Protein AF-A0AAV2CVP2-F1 (afdb_monomer_lite)

InterPro domains:
  IPR051019 VLCFA Elongation and Steroid Dehydrogenase [PTHR43899] (2-84)

Foldseek 3Di:
DDDQAADADDDAECDPVCCLQPVRPDADLLHHHPVVQVVLVVVCPPPDRYDHSRVSVVVVVVVLVVDPPVVSVVVVVVSVVVSVVVVVVVVVVVVD

Radius of gyration: 16.46 Å; chains: 1; bounding box: 39×34×48 Å

Secondary structure (DSSP, 8-state):
------EE-------HHHHHHH---S-BTTB--HHHHHHHHHTTTTT-SEE-SSHHHHHHHHHHHHS-HHHHHHHHHHHHHHHHHHHHHHHHHHT-

Structure (mmCIF, N/CA/C/O backbone):
data_AF-A0AAV2CVP2-F1
#
_entry.id   AF-A0AAV2CVP2-F1
#
loop_
_atom_site.group_PDB
_atom_site.id
_atom_site.type_symbol
_atom_site.label_atom_id
_atom_site.label_alt_id
_atom_site.label_comp_id
_atom_site.label_asym_id
_atom_site.label_entity_id
_atom_site.label_seq_id
_atom_site.pdbx_PDB_ins_code
_atom_site.Cartn_x
_atom_site.Cartn_y
_atom_site.Cartn_z
_atom_site.occupancy
_atom_site.B_iso_or_equiv
_atom_site.auth_seq_id
_atom_site.auth_comp_id
_atom_site.auth_asym_id
_atom_site.auth_atom_id
_atom_site.pdbx_PDB_model_num
ATOM 1 N N . MET A 1 1 ? -6.666 10.215 31.486 1.00 43.31 1 MET A N 1
ATOM 2 C CA . MET A 1 1 ? -6.274 10.882 30.226 1.00 43.31 1 MET A CA 1
ATOM 3 C C . MET A 1 1 ? -5.409 9.895 29.467 1.00 43.31 1 MET A C 1
ATOM 5 O O . MET A 1 1 ? -4.293 9.636 29.892 1.00 43.31 1 MET A O 1
ATOM 9 N N . GLY A 1 2 ? -6.001 9.211 28.489 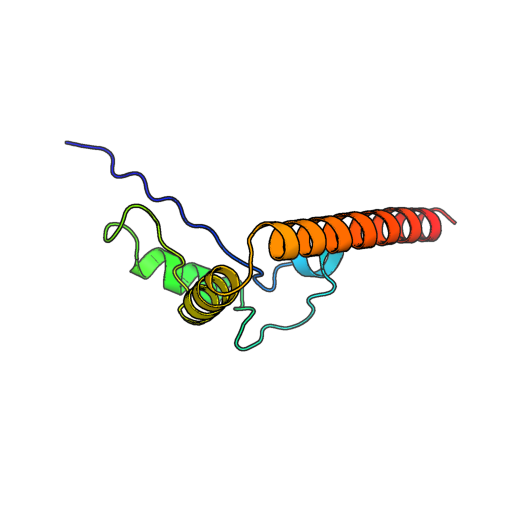1.00 73.56 2 GLY A N 1
ATOM 10 C CA . GLY A 1 2 ? -5.386 8.096 27.767 1.00 73.56 2 GLY A CA 1
ATOM 11 C C . GLY A 1 2 ? -4.992 8.526 26.360 1.00 73.56 2 GLY A C 1
ATOM 12 O O . GLY A 1 2 ? -5.717 9.291 25.729 1.00 73.56 2 GLY A O 1
ATOM 13 N N . ILE A 1 3 ? -3.836 8.064 25.896 1.00 71.62 3 ILE A N 1
ATOM 14 C CA . ILE A 1 3 ? -3.386 8.253 24.517 1.00 71.62 3 ILE A CA 1
ATOM 15 C C . ILE A 1 3 ? -4.152 7.251 23.648 1.00 71.62 3 ILE A C 1
ATOM 17 O O . ILE A 1 3 ? -4.063 6.048 23.885 1.00 71.62 3 ILE A O 1
ATOM 21 N N . ASP A 1 4 ? -4.897 7.739 22.657 1.00 72.31 4 ASP A N 1
ATOM 22 C CA . ASP A 1 4 ? -5.515 6.893 21.632 1.00 72.31 4 ASP A CA 1
ATOM 23 C C . ASP A 1 4 ? -4.514 6.688 20.488 1.00 72.31 4 ASP A C 1
ATOM 25 O O . ASP A 1 4 ? -4.015 7.653 19.903 1.00 72.31 4 ASP A O 1
ATOM 29 N N . VAL A 1 5 ? -4.175 5.431 20.197 1.00 71.25 5 VAL A N 1
ATOM 30 C CA . VAL A 1 5 ? -3.230 5.075 19.131 1.00 71.25 5 VAL A CA 1
ATOM 31 C C . VAL A 1 5 ? -4.007 4.481 17.963 1.00 71.25 5 VAL A C 1
ATOM 33 O O . VAL A 1 5 ? -4.608 3.413 18.081 1.00 71.25 5 VAL A O 1
ATOM 36 N N . GLN A 1 6 ? -3.955 5.151 16.812 1.00 76.94 6 GLN A N 1
ATOM 37 C CA . GLN A 1 6 ? -4.570 4.682 15.574 1.00 76.94 6 GLN A CA 1
ATOM 38 C C . GLN A 1 6 ? -3.511 4.186 14.587 1.00 76.94 6 GLN A C 1
ATOM 40 O O . GLN A 1 6 ? -2.603 4.921 14.202 1.00 76.94 6 GLN A O 1
ATOM 45 N N . CYS A 1 7 ? -3.673 2.954 14.105 1.00 77.44 7 CYS A N 1
ATOM 46 C CA . CYS A 1 7 ? -2.874 2.406 13.015 1.00 77.44 7 CYS A CA 1
ATOM 47 C C . CYS A 1 7 ? -3.632 2.555 11.689 1.00 77.44 7 CYS A C 1
ATOM 49 O O . CYS A 1 7 ? -4.673 1.924 11.466 1.00 77.44 7 CYS A O 1
ATOM 51 N N . GLN A 1 8 ? -3.110 3.404 10.804 1.00 75.94 8 GLN A N 1
ATOM 52 C CA . GLN A 1 8 ? -3.615 3.550 9.444 1.00 75.94 8 GLN A CA 1
ATOM 53 C C . GLN A 1 8 ? -2.727 2.764 8.490 1.00 75.94 8 GLN A C 1
ATOM 55 O O . GLN A 1 8 ? -1.527 3.014 8.410 1.00 75.94 8 GLN A O 1
ATOM 60 N N . VAL A 1 9 ? -3.325 1.823 7.762 1.00 74.25 9 VAL A N 1
ATOM 61 C CA . VAL A 1 9 ? -2.617 1.003 6.773 1.00 74.25 9 VAL A CA 1
ATOM 62 C C . VAL A 1 9 ? -3.095 1.414 5.379 1.00 74.25 9 VAL A C 1
ATOM 64 O O . VAL A 1 9 ? -4.115 0.899 4.905 1.00 74.25 9 VAL A O 1
ATOM 67 N N . PRO A 1 10 ? -2.424 2.390 4.741 1.00 70.44 10 PRO A N 1
ATOM 68 C CA . PRO A 1 10 ? -2.687 2.731 3.352 1.00 70.44 10 PRO A CA 1
ATOM 69 C C . PRO A 1 10 ? -2.301 1.568 2.434 1.00 70.44 10 PRO A C 1
ATOM 71 O O . PRO A 1 10 ? -1.197 1.034 2.531 1.00 70.44 10 PRO A O 1
ATOM 74 N N . LEU A 1 11 ? -3.188 1.221 1.496 1.00 82.00 11 LEU A N 1
ATOM 75 C CA . LEU A 1 11 ? -2.771 0.567 0.251 1.00 82.00 11 LEU A CA 1
ATOM 76 C C . LEU A 1 11 ? -2.127 1.628 -0.668 1.00 82.00 11 LEU A C 1
ATOM 78 O O . LEU A 1 11 ? -1.758 2.707 -0.209 1.00 82.00 11 LEU A O 1
ATOM 82 N N . TYR A 1 12 ? -1.955 1.363 -1.965 1.00 82.94 12 TYR A N 1
ATOM 83 C CA . TYR A 1 12 ? -1.321 2.336 -2.859 1.00 82.94 12 TYR A CA 1
ATOM 84 C C . TYR A 1 12 ? -2.047 3.688 -2.865 1.00 82.94 12 TYR A C 1
ATOM 86 O O . TYR A 1 12 ? -3.260 3.763 -3.061 1.00 82.94 12 TYR A O 1
ATOM 94 N N . VAL A 1 13 ? -1.264 4.752 -2.704 1.00 86.06 13 VAL A N 1
ATOM 95 C CA . VAL A 1 13 ? -1.663 6.160 -2.817 1.00 86.06 13 VAL A CA 1
ATOM 96 C C . VAL A 1 13 ? -0.733 6.791 -3.840 1.00 86.06 13 VAL A C 1
ATOM 98 O O . VAL A 1 13 ? 0.466 6.547 -3.749 1.00 86.06 13 VAL A O 1
ATOM 101 N N . ALA A 1 14 ? -1.254 7.591 -4.776 1.00 89.00 14 ALA A N 1
ATOM 102 C CA . ALA A 1 14 ? -0.500 8.179 -5.892 1.00 89.00 14 ALA A CA 1
ATOM 103 C C . ALA A 1 14 ? 0.507 9.248 -5.422 1.00 89.00 14 ALA A C 1
ATOM 105 O O . ALA A 1 14 ? 0.311 10.450 -5.587 1.00 89.00 14 ALA A O 1
ATOM 106 N N . THR A 1 15 ? 1.579 8.788 -4.792 1.00 88.25 15 THR A N 1
ATOM 107 C CA . THR A 1 15 ? 2.700 9.568 -4.263 1.00 88.25 15 THR A CA 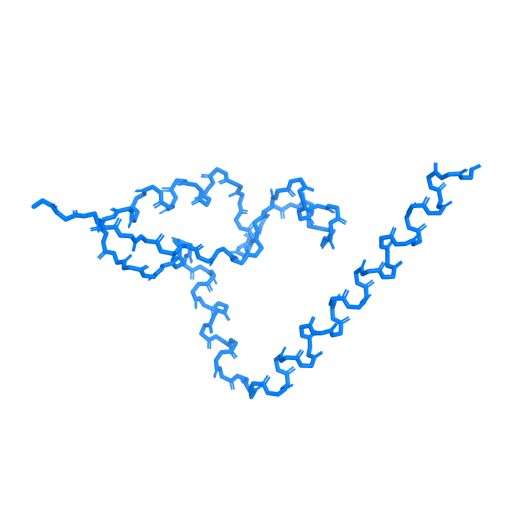1
ATOM 108 C C . THR A 1 15 ? 3.927 9.403 -5.154 1.00 88.25 15 THR A C 1
ATOM 110 O O . THR A 1 15 ? 4.031 8.447 -5.927 1.00 88.25 15 THR A O 1
ATOM 113 N N . GLU A 1 16 ? 4.911 10.280 -4.970 1.00 85.19 16 GLU A N 1
ATOM 114 C CA . GLU A 1 16 ? 6.206 10.184 -5.647 1.00 85.19 16 GLU A CA 1
ATOM 115 C C . GLU A 1 16 ? 6.906 8.833 -5.411 1.00 85.19 16 GLU A C 1
ATOM 117 O O . GLU A 1 16 ? 7.456 8.239 -6.336 1.00 85.19 16 GLU A O 1
ATOM 122 N N . MET A 1 17 ? 6.808 8.288 -4.192 1.00 84.19 17 MET A N 1
ATOM 123 C CA . MET A 1 17 ? 7.337 6.962 -3.857 1.00 84.19 17 MET A CA 1
ATOM 124 C C . MET A 1 17 ? 6.689 5.872 -4.718 1.00 84.19 17 MET A C 1
ATOM 126 O O . MET A 1 17 ? 7.378 5.070 -5.346 1.00 84.19 17 MET A O 1
ATOM 130 N N . THR A 1 18 ? 5.357 5.851 -4.789 1.00 85.56 18 THR A N 1
ATOM 131 C CA . THR A 1 18 ? 4.636 4.846 -5.584 1.00 85.56 18 THR A CA 1
ATOM 132 C C . THR A 1 18 ? 4.795 5.044 -7.088 1.00 85.56 18 THR A C 1
ATOM 134 O O . THR A 1 18 ? 4.700 4.075 -7.840 1.00 85.56 18 THR A O 1
ATOM 137 N N . ARG A 1 19 ? 5.087 6.268 -7.541 1.00 84.12 19 ARG A N 1
ATOM 138 C CA . ARG A 1 19 ? 5.419 6.537 -8.941 1.00 84.12 19 ARG A CA 1
ATOM 139 C C . ARG A 1 19 ? 6.694 5.807 -9.347 1.00 84.12 19 ARG A C 1
ATOM 141 O O . ARG A 1 19 ? 6.708 5.169 -10.392 1.00 84.12 19 ARG A O 1
ATOM 148 N N . LYS A 1 20 ? 7.720 5.849 -8.496 1.00 80.12 20 LYS A N 1
ATOM 149 C CA . LYS A 1 20 ? 9.003 5.175 -8.739 1.00 80.12 20 LYS A CA 1
ATOM 150 C C . LYS A 1 20 ? 8.917 3.661 -8.538 1.00 80.12 20 LYS A C 1
ATOM 152 O O . LYS A 1 20 ? 9.304 2.905 -9.415 1.00 80.12 20 LYS A O 1
ATOM 157 N N . VAL A 1 21 ? 8.355 3.215 -7.413 1.00 80.38 21 VAL A N 1
ATOM 158 C CA . VAL A 1 21 ? 8.386 1.793 -7.012 1.00 80.38 21 VAL A CA 1
ATOM 159 C C . VAL A 1 21 ? 7.303 0.955 -7.698 1.00 80.38 21 VAL A C 1
ATOM 161 O O . VAL A 1 21 ? 7.460 -0.248 -7.884 1.00 80.38 21 VAL A O 1
ATOM 164 N N . ALA A 1 22 ? 6.170 1.565 -8.043 1.00 81.62 22 ALA A N 1
ATOM 165 C CA . ALA A 1 22 ? 4.989 0.859 -8.532 1.00 81.62 22 ALA A CA 1
ATOM 166 C C . ALA A 1 22 ? 4.487 1.365 -9.892 1.00 81.62 22 ALA A C 1
ATOM 168 O O . ALA A 1 22 ? 3.440 0.900 -10.336 1.00 81.62 22 ALA A O 1
ATOM 169 N N . MET A 1 23 ? 5.198 2.304 -10.533 1.00 80.81 23 MET A N 1
ATOM 170 C CA . MET A 1 23 ? 4.799 2.941 -11.800 1.00 80.81 23 MET A CA 1
ATOM 171 C C . MET A 1 23 ? 3.390 3.554 -11.756 1.00 80.81 23 MET A C 1
ATOM 173 O O . MET A 1 23 ? 2.701 3.685 -12.768 1.00 80.81 23 MET A O 1
ATOM 177 N N . ILE A 1 24 ? 2.947 3.962 -10.566 1.00 83.62 24 ILE A N 1
ATOM 178 C CA . ILE A 1 24 ? 1.642 4.585 -10.362 1.00 83.62 24 ILE A CA 1
ATOM 179 C C . ILE A 1 24 ? 1.757 6.066 -10.714 1.00 83.62 24 ILE A C 1
ATOM 181 O O . ILE A 1 24 ? 2.275 6.864 -9.936 1.00 83.62 24 ILE A O 1
ATOM 185 N N . GLN A 1 25 ? 1.282 6.437 -11.902 1.00 78.62 25 GLN A N 1
ATOM 186 C CA . GLN A 1 25 ? 1.425 7.805 -12.408 1.00 78.62 25 GLN A CA 1
ATOM 187 C C . GLN A 1 25 ? 0.251 8.724 -12.064 1.00 78.62 25 GLN A C 1
ATOM 189 O O . GLN A 1 25 ? 0.431 9.936 -11.966 1.00 78.62 25 GLN A O 1
ATOM 194 N N . LYS A 1 26 ? -0.960 8.174 -11.920 1.00 84.81 26 LYS A N 1
ATOM 195 C CA . LYS A 1 26 ? -2.190 8.958 -11.761 1.00 84.81 26 LYS A CA 1
ATOM 196 C C . LYS A 1 26 ? -3.085 8.371 -10.671 1.00 84.81 26 LYS A C 1
ATOM 198 O O . LYS A 1 26 ? -3.113 7.149 -10.507 1.00 84.81 26 LYS A O 1
ATOM 203 N N . PRO A 1 27 ? -3.827 9.223 -9.942 1.00 85.62 27 PRO A N 1
ATOM 204 C CA . PRO A 1 27 ? -4.861 8.748 -9.042 1.00 85.62 27 PRO A CA 1
ATOM 205 C C . PRO A 1 27 ? -5.961 8.026 -9.830 1.00 85.62 27 PRO A C 1
ATOM 207 O O . PRO A 1 27 ? -6.275 8.380 -10.966 1.00 85.62 27 PRO A O 1
ATOM 210 N N . SER A 1 28 ? -6.551 7.014 -9.211 1.00 85.19 28 SER A N 1
ATOM 211 C CA . SER A 1 28 ? -7.655 6.219 -9.743 1.00 85.19 28 SER A CA 1
ATOM 212 C C . SER A 1 28 ? -8.634 5.875 -8.621 1.00 85.19 28 SER A C 1
ATOM 214 O O . SER A 1 28 ? -8.392 6.185 -7.454 1.00 85.19 28 SER A O 1
ATOM 216 N N . LEU A 1 29 ? -9.732 5.193 -8.955 1.00 82.44 29 LEU A N 1
ATOM 217 C CA . LEU A 1 29 ? -10.727 4.756 -7.971 1.00 82.44 29 LEU A CA 1
ATOM 218 C C . LEU A 1 29 ? -10.113 3.940 -6.821 1.00 82.44 29 LEU A C 1
ATOM 220 O O . LEU A 1 29 ? -10.558 4.039 -5.686 1.00 82.44 29 LEU A O 1
ATOM 224 N N . PHE A 1 30 ? -9.084 3.145 -7.111 1.00 81.12 30 PHE A N 1
ATOM 225 C CA . PHE A 1 30 ? -8.417 2.275 -6.139 1.00 81.12 30 PHE A CA 1
ATOM 226 C C . PHE A 1 30 ? -7.095 2.846 -5.612 1.00 81.12 30 PHE A C 1
ATOM 228 O O . PHE A 1 30 ? -6.487 2.278 -4.705 1.00 81.12 30 PHE A O 1
ATOM 235 N N . VAL A 1 31 ? -6.648 3.967 -6.175 1.00 86.31 31 VAL A N 1
ATOM 236 C CA . VAL A 1 31 ? -5.398 4.638 -5.828 1.00 86.31 31 VAL A CA 1
ATOM 237 C C . VAL A 1 31 ? -5.708 6.118 -5.604 1.00 86.31 31 VAL A C 1
ATOM 239 O O . VAL A 1 31 ? -5.651 6.909 -6.546 1.00 86.31 31 VAL A O 1
ATOM 242 N N . PRO A 1 32 ? -6.060 6.530 -4.377 1.00 89.00 32 PRO A N 1
ATOM 243 C CA . PRO A 1 32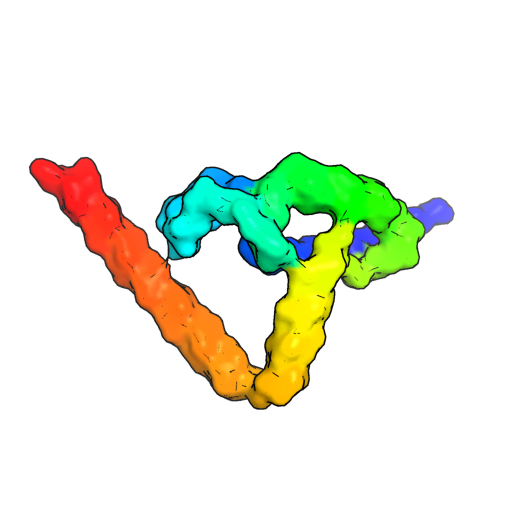 ? -6.380 7.922 -4.109 1.00 89.00 32 PRO A CA 1
ATOM 244 C C . PRO A 1 32 ? -5.159 8.822 -4.322 1.00 89.00 32 PRO A C 1
ATOM 246 O O . PRO A 1 32 ? -4.007 8.388 -4.226 1.00 89.00 32 PRO A O 1
ATOM 249 N N . SER A 1 33 ? -5.413 10.109 -4.565 1.00 88.00 33 SER A N 1
ATOM 250 C CA . SER A 1 33 ? -4.362 11.120 -4.466 1.00 88.00 33 SER A CA 1
ATOM 251 C C . SER A 1 33 ? -3.926 11.295 -3.002 1.00 88.00 33 SER A C 1
ATOM 253 O O . SER A 1 33 ? -4.714 11.019 -2.089 1.00 88.00 33 SER A O 1
ATOM 255 N N . PRO A 1 34 ? -2.705 11.795 -2.743 1.00 86.56 34 PRO A N 1
ATOM 256 C CA . PRO A 1 34 ? -2.208 12.000 -1.383 1.00 86.56 34 PRO A CA 1
ATOM 257 C C . PRO A 1 34 ? -3.116 12.923 -0.568 1.00 86.56 34 PRO A C 1
ATOM 259 O O . PRO A 1 34 ? -3.468 12.600 0.562 1.00 86.56 34 PRO A O 1
ATOM 262 N N . ASN A 1 35 ? -3.588 14.015 -1.178 1.00 86.56 35 ASN A N 1
ATOM 263 C CA . ASN A 1 35 ? -4.493 14.968 -0.532 1.00 86.56 35 ASN A CA 1
ATOM 264 C C . ASN A 1 35 ? -5.851 14.337 -0.199 1.00 86.56 35 ASN A C 1
ATOM 266 O O . ASN A 1 35 ? -6.379 14.552 0.890 1.00 86.56 35 ASN A O 1
ATOM 270 N N . ALA A 1 36 ? -6.411 13.528 -1.106 1.00 85.75 36 ALA A N 1
ATOM 271 C CA . ALA A 1 36 ? -7.677 12.839 -0.861 1.00 85.75 36 ALA A CA 1
ATOM 272 C C . ALA A 1 36 ? -7.550 11.807 0.269 1.00 85.75 36 ALA A C 1
ATOM 274 O O . ALA A 1 36 ? -8.434 11.716 1.125 1.00 85.75 36 ALA A O 1
ATOM 275 N N . TYR A 1 37 ? -6.439 11.065 0.297 1.00 85.56 37 TYR A N 1
ATOM 276 C CA . TYR A 1 37 ? -6.144 10.123 1.371 1.00 85.56 37 TYR A CA 1
ATOM 277 C C . TYR A 1 37 ? -5.949 10.845 2.712 1.00 85.56 37 TYR A C 1
ATOM 279 O O . TYR A 1 37 ? -6.581 10.466 3.695 1.00 85.56 37 TYR A O 1
ATOM 287 N N . ALA A 1 38 ? -5.163 11.927 2.749 1.00 86.69 38 ALA A N 1
ATOM 288 C CA . ALA A 1 38 ? -4.928 12.724 3.953 1.00 86.69 38 ALA A CA 1
ATOM 289 C C . ALA A 1 38 ? -6.225 13.339 4.505 1.00 86.69 38 ALA A C 1
ATOM 291 O O . ALA A 1 38 ? -6.507 13.234 5.697 1.00 86.69 38 ALA A O 1
ATOM 292 N N . ALA A 1 39 ? -7.074 13.901 3.641 1.00 86.81 39 ALA A N 1
ATOM 293 C CA . ALA A 1 39 ? -8.367 14.438 4.056 1.00 86.81 39 ALA A CA 1
ATOM 294 C C . ALA A 1 39 ? -9.289 13.347 4.631 1.00 86.81 39 ALA A C 1
ATOM 296 O O . ALA A 1 39 ? -10.002 13.578 5.609 1.00 86.81 39 ALA A O 1
ATOM 297 N N . ALA A 1 40 ? -9.281 12.145 4.047 1.00 84.56 40 ALA A N 1
ATOM 298 C CA . ALA A 1 40 ? -10.039 11.012 4.573 1.00 84.56 40 ALA A CA 1
ATOM 299 C C . ALA A 1 40 ? -9.467 10.488 5.903 1.00 84.56 40 ALA A C 1
ATOM 301 O O . ALA A 1 40 ? -10.239 10.111 6.786 1.00 84.56 40 ALA A O 1
ATOM 302 N N . ALA A 1 41 ? -8.139 10.490 6.049 1.00 82.50 41 ALA A N 1
ATOM 303 C CA . ALA A 1 41 ? -7.425 10.099 7.260 1.00 82.50 41 ALA A CA 1
ATOM 304 C C . ALA A 1 41 ? -7.768 11.017 8.433 1.00 82.50 41 ALA A C 1
ATOM 306 O O . ALA A 1 41 ? -8.202 10.530 9.475 1.00 82.50 41 ALA A O 1
ATOM 307 N N . VAL A 1 42 ? -7.662 12.334 8.236 1.00 84.00 42 VAL A N 1
ATOM 308 C CA . VAL A 1 42 ? -7.951 13.338 9.272 1.00 84.00 42 VAL A CA 1
ATOM 309 C C . VAL A 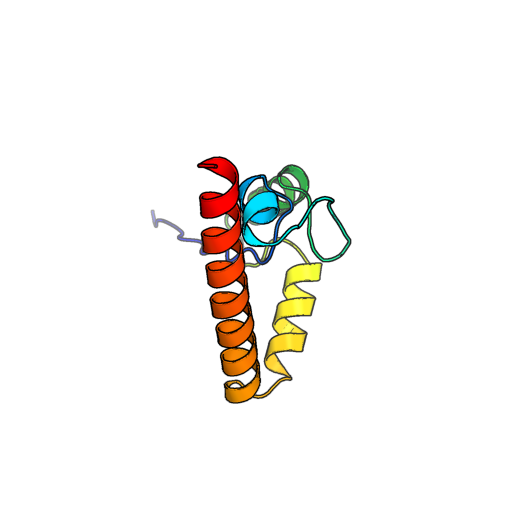1 42 ? -9.395 13.230 9.764 1.00 84.00 42 VAL A C 1
ATOM 311 O O . VAL A 1 42 ? -9.634 13.240 10.968 1.00 84.00 42 VAL A O 1
ATOM 314 N N . ARG A 1 43 ? -10.364 13.010 8.862 1.00 81.62 43 ARG A N 1
ATOM 315 C CA . ARG A 1 43 ? -11.779 12.812 9.236 1.00 81.62 43 ARG A CA 1
ATOM 316 C C . ARG A 1 43 ? -12.047 11.568 10.095 1.00 81.62 43 ARG A C 1
ATOM 318 O O . ARG A 1 43 ? -13.127 11.464 10.674 1.00 81.62 43 ARG A O 1
ATOM 325 N N . ARG A 1 44 ? -11.122 10.604 10.152 1.00 74.69 44 ARG A N 1
ATOM 326 C CA . ARG A 1 44 ? -11.268 9.358 10.927 1.00 74.69 44 ARG A CA 1
ATOM 327 C C . ARG A 1 44 ? -10.398 9.286 12.183 1.00 74.69 44 ARG A C 1
ATOM 329 O O . ARG A 1 44 ? -10.458 8.264 12.877 1.00 74.69 44 ARG A O 1
ATOM 336 N N . ILE A 1 45 ? -9.627 10.328 12.493 1.00 78.50 45 ILE A N 1
ATOM 337 C CA . ILE A 1 45 ? -8.875 10.415 13.752 1.00 78.50 45 ILE A CA 1
ATOM 338 C C . ILE A 1 45 ? -9.869 10.356 14.925 1.00 78.50 45 ILE A C 1
ATOM 340 O O . ILE A 1 45 ? -10.908 11.012 14.896 1.00 78.50 45 ILE A O 1
ATOM 344 N N . GLY A 1 46 ? -9.581 9.521 15.929 1.00 71.12 46 GLY A N 1
ATOM 345 C CA . GLY A 1 46 ? -10.395 9.386 17.145 1.00 71.12 46 GLY A CA 1
ATOM 346 C C . GLY A 1 46 ? -11.663 8.529 17.027 1.00 71.12 46 GLY A C 1
ATOM 347 O O . GLY A 1 46 ? -12.480 8.546 17.943 1.00 71.12 46 GLY A O 1
ATOM 348 N N . ARG A 1 47 ? -11.872 7.788 15.922 1.00 68.44 47 ARG A N 1
ATOM 349 C CA . ARG A 1 47 ? -13.033 6.876 15.789 1.00 68.44 47 ARG A CA 1
ATOM 350 C C . ARG A 1 47 ? -12.717 5.399 16.035 1.00 68.44 47 ARG A C 1
ATOM 352 O O . ARG A 1 47 ? -13.510 4.726 16.680 1.00 68.44 47 ARG A O 1
ATOM 359 N N . GLN A 1 48 ? -11.637 4.865 15.458 1.00 64.06 48 GLN A N 1
ATOM 360 C CA . GLN A 1 48 ? -11.314 3.429 15.509 1.00 64.06 48 GLN A CA 1
ATOM 361 C C . GLN A 1 48 ? -9.795 3.176 15.508 1.00 64.06 48 GLN A C 1
ATOM 363 O O . GLN A 1 48 ? -9.087 3.844 14.749 1.00 64.06 48 GLN A O 1
ATOM 368 N N . PRO A 1 49 ? -9.304 2.159 16.248 1.00 60.88 49 PRO A N 1
ATOM 369 C CA . PRO A 1 49 ? -7.871 1.881 16.422 1.00 60.88 49 PRO A CA 1
ATOM 370 C C . PRO A 1 49 ? -7.164 1.312 15.178 1.00 60.88 49 PRO A C 1
ATOM 372 O O . PRO A 1 49 ? -5.960 1.499 15.017 1.00 60.88 49 PRO A O 1
ATOM 375 N N . ARG A 1 50 ? -7.878 0.651 14.254 1.00 58.94 50 ARG A N 1
ATOM 376 C CA . ARG A 1 50 ? -7.344 0.279 12.929 1.00 58.94 50 ARG A CA 1
ATOM 377 C C . ARG A 1 50 ? -8.288 0.732 11.846 1.00 58.94 50 ARG A C 1
ATOM 379 O O . ARG A 1 50 ? -9.478 0.431 11.895 1.00 58.94 50 ARG A O 1
ATOM 386 N N . CYS A 1 51 ? -7.756 1.430 10.856 1.00 62.59 51 CYS A N 1
ATOM 387 C CA . CYS A 1 51 ? -8.608 2.029 9.855 1.00 62.59 51 CYS A CA 1
ATOM 388 C C . CYS A 1 51 ? -7.887 2.205 8.515 1.00 62.59 51 CYS A C 1
ATOM 390 O O . CYS A 1 51 ? -6.823 2.813 8.458 1.00 62.59 51 CYS A O 1
ATOM 392 N N . SER A 1 52 ? -8.517 1.750 7.426 1.00 65.00 52 SER A N 1
ATOM 393 C CA . SER A 1 52 ? -8.204 2.242 6.085 1.00 65.00 52 SER A CA 1
ATOM 394 C C . SER A 1 52 ? -9.139 3.416 5.779 1.00 65.00 52 SER A C 1
ATOM 396 O O . SER A 1 52 ? -10.341 3.203 5.581 1.00 65.00 52 SER A O 1
ATOM 398 N N . PRO A 1 53 ? -8.652 4.669 5.823 1.00 66.75 53 PRO A N 1
ATOM 399 C CA . PRO A 1 53 ? -9.512 5.843 5.755 1.00 66.75 53 PRO A CA 1
ATOM 400 C C . PRO A 1 53 ? -10.215 6.009 4.404 1.00 66.75 53 PRO A C 1
ATOM 402 O O . PRO A 1 53 ? -11.245 6.682 4.327 1.00 66.75 53 PRO A O 1
ATOM 405 N N . TYR A 1 54 ? -9.735 5.319 3.369 1.00 78.75 54 TYR A N 1
ATOM 406 C CA . TYR A 1 54 ? -10.323 5.303 2.040 1.00 78.75 54 TYR A CA 1
ATOM 407 C C . TYR A 1 54 ? -11.210 4.063 1.826 1.00 78.75 54 TYR A C 1
ATOM 409 O O . TYR A 1 54 ? -10.806 2.928 2.080 1.00 78.75 54 TYR A O 1
ATOM 417 N N . TRP A 1 55 ? -12.447 4.265 1.365 1.00 78.44 55 TRP A N 1
ATOM 418 C CA . TRP A 1 55 ? -13.429 3.179 1.233 1.00 78.44 55 TRP A CA 1
ATOM 419 C C . TRP A 1 55 ? -13.013 2.141 0.179 1.00 78.44 55 TRP A C 1
ATOM 421 O O . TRP A 1 55 ? -13.171 0.946 0.412 1.00 78.44 55 TRP A O 1
ATOM 431 N N . ALA A 1 56 ? -12.405 2.562 -0.935 1.00 80.38 56 ALA A N 1
ATOM 432 C CA . ALA A 1 56 ? -12.000 1.635 -1.992 1.00 80.38 56 ALA A CA 1
ATOM 433 C C . ALA A 1 56 ? -10.862 0.707 -1.538 1.00 80.38 56 ALA A C 1
ATOM 435 O O . ALA A 1 56 ? -10.817 -0.459 -1.919 1.00 80.38 56 ALA A O 1
ATOM 436 N N . HIS A 1 57 ? -9.987 1.182 -0.646 1.00 83.00 57 HIS A N 1
ATOM 437 C CA . HIS A 1 57 ? -8.987 0.335 0.012 1.00 83.00 57 HIS A CA 1
ATOM 438 C C . HIS A 1 57 ? -9.640 -0.689 0.948 1.00 83.00 57 HIS A C 1
ATOM 440 O O . HIS A 1 57 ? -9.157 -1.811 1.061 1.00 83.00 57 HIS A O 1
ATOM 446 N N . SER A 1 58 ? -10.773 -0.352 1.572 1.00 80.62 58 SER A N 1
ATOM 447 C CA . SER A 1 58 ? -11.544 -1.315 2.372 1.00 80.62 58 SER A CA 1
ATOM 448 C C . SER A 1 58 ? -12.136 -2.425 1.493 1.00 80.62 58 SER A C 1
ATOM 450 O O . SER A 1 58 ? -12.095 -3.590 1.884 1.00 80.62 58 SER A O 1
ATOM 452 N N . VAL A 1 59 ? -12.596 -2.090 0.280 1.00 82.56 59 VAL A N 1
ATOM 453 C CA . VAL A 1 59 ? -13.036 -3.076 -0.726 1.00 82.56 59 VAL A CA 1
ATOM 454 C C . VAL A 1 59 ? -11.874 -3.970 -1.160 1.00 82.56 59 VAL A C 1
ATOM 456 O O . VAL A 1 59 ? -12.019 -5.188 -1.174 1.00 82.56 59 VAL A O 1
ATOM 459 N N . GLN A 1 60 ? -10.697 -3.401 -1.438 1.00 83.81 60 GLN A N 1
ATOM 460 C CA . GLN A 1 60 ? -9.504 -4.187 -1.775 1.00 83.81 60 GLN A CA 1
ATOM 461 C C . GLN A 1 60 ? -9.094 -5.139 -0.645 1.00 83.81 60 GLN A C 1
ATOM 463 O O . GLN A 1 60 ? -8.793 -6.300 -0.906 1.00 83.81 60 GLN A O 1
ATOM 468 N N . CYS A 1 61 ? -9.125 -4.679 0.610 1.00 82.19 61 CYS A N 1
ATOM 469 C CA . CYS A 1 61 ? -8.861 -5.525 1.773 1.00 82.19 61 CYS A CA 1
ATOM 470 C C . CYS A 1 61 ? -9.890 -6.650 1.914 1.00 82.19 61 CYS A C 1
ATOM 472 O O . CYS A 1 61 ? -9.519 -7.769 2.254 1.00 82.19 61 CYS A O 1
ATOM 474 N N . TYR A 1 62 ? -11.170 -6.364 1.667 1.00 83.75 62 TYR A N 1
ATOM 475 C CA . TYR A 1 62 ? -12.223 -7.374 1.709 1.00 83.75 62 TYR A CA 1
ATOM 476 C C . TYR A 1 62 ? -12.014 -8.441 0.631 1.00 83.75 62 TYR A C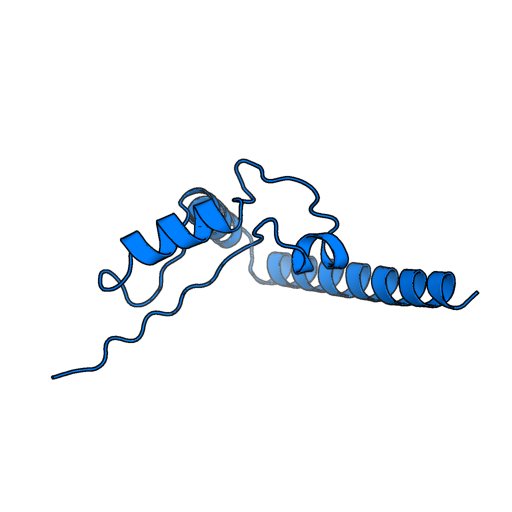 1
ATOM 478 O O . TYR A 1 62 ? -11.983 -9.624 0.952 1.00 83.75 62 TYR A O 1
ATOM 486 N N . LEU A 1 63 ? -11.770 -8.032 -0.616 1.00 84.06 63 LEU A N 1
ATOM 487 C CA . LEU A 1 63 ? -11.480 -8.958 -1.714 1.00 84.06 63 LEU A CA 1
ATOM 488 C C . LEU A 1 63 ? -10.222 -9.789 -1.439 1.00 84.06 63 LEU A C 1
ATOM 490 O O . LEU A 1 63 ? -10.229 -10.993 -1.662 1.00 84.06 63 LEU A O 1
ATOM 494 N N . ALA A 1 64 ? -9.171 -9.177 -0.889 1.00 83.38 64 ALA A N 1
ATOM 495 C CA . ALA A 1 64 ? -7.951 -9.889 -0.520 1.00 83.38 64 ALA A CA 1
ATOM 496 C C . ALA A 1 64 ? -8.189 -10.967 0.552 1.00 83.38 64 ALA A C 1
ATOM 498 O O . ALA A 1 64 ? -7.500 -11.977 0.540 1.00 83.38 64 ALA A O 1
ATOM 499 N N . ARG A 1 65 ? -9.171 -10.786 1.447 1.00 84.56 65 ARG A N 1
ATOM 500 C CA . ARG A 1 65 ? -9.553 -11.796 2.453 1.00 84.56 65 ARG A CA 1
ATOM 501 C C . ARG A 1 65 ? -10.350 -12.969 1.881 1.00 84.56 65 ARG A C 1
ATOM 503 O O . ARG A 1 65 ? -10.453 -13.990 2.548 1.00 84.56 65 ARG A O 1
ATOM 510 N N . LEU A 1 66 ? -10.934 -12.824 0.691 1.00 88.62 66 LEU A N 1
ATOM 511 C CA . LEU A 1 66 ? -11.609 -13.929 -0.002 1.00 88.62 66 LEU A CA 1
ATOM 512 C C . LEU A 1 66 ? -10.608 -14.869 -0.686 1.00 88.62 66 LEU A C 1
ATOM 514 O O . LEU A 1 66 ? -10.952 -15.997 -1.029 1.00 88.62 66 LEU A O 1
ATOM 518 N N . VAL A 1 67 ? -9.378 -14.400 -0.903 1.00 87.06 67 VAL A N 1
ATOM 519 C CA . VAL A 1 67 ? -8.301 -15.165 -1.527 1.00 87.06 67 VAL A CA 1
ATOM 520 C C . VAL A 1 67 ? -7.535 -15.933 -0.440 1.00 87.06 67 VAL A C 1
ATOM 522 O O . VAL A 1 67 ? -7.248 -15.351 0.606 1.00 87.06 67 VAL A O 1
ATOM 525 N N . PRO A 1 68 ? -7.162 -17.210 -0.662 1.00 91.06 68 PRO A N 1
ATOM 526 C CA . PRO A 1 68 ? -6.313 -17.951 0.269 1.00 91.06 68 PRO A CA 1
ATOM 527 C C . PRO A 1 68 ? -5.004 -17.208 0.569 1.00 91.06 68 PRO A C 1
ATOM 529 O O . PRO A 1 68 ? -4.343 -16.722 -0.352 1.00 91.06 68 PRO A O 1
ATOM 532 N N . GLU A 1 69 ? -4.604 -17.157 1.844 1.00 88.06 69 GLU A N 1
ATOM 533 C CA . GLU A 1 69 ? -3.425 -16.395 2.289 1.00 88.06 69 GLU A CA 1
ATOM 534 C C . GLU A 1 69 ? -2.147 -16.813 1.553 1.00 88.06 69 GLU A C 1
ATOM 536 O O . GLU A 1 69 ? -1.397 -15.957 1.096 1.00 88.06 69 GLU A O 1
ATOM 541 N N . CYS A 1 70 ? -1.955 -18.114 1.313 1.00 88.25 70 CYS A N 1
ATOM 542 C CA . CYS A 1 70 ? -0.797 -18.628 0.580 1.00 88.25 70 CYS A CA 1
ATOM 543 C C . CYS A 1 70 ? -0.684 -18.062 -0.845 1.00 88.25 70 CYS A C 1
ATOM 545 O O . CYS A 1 70 ? 0.414 -17.747 -1.304 1.00 88.25 70 CYS A O 1
ATOM 547 N N . LEU A 1 71 ? -1.814 -17.894 -1.537 1.00 89.75 71 LEU A N 1
ATOM 548 C CA . LEU A 1 71 ? -1.845 -17.334 -2.883 1.00 89.75 71 LEU A CA 1
ATOM 549 C C . LEU A 1 71 ? -1.596 -15.825 -2.848 1.00 89.75 71 LEU A C 1
ATOM 551 O O . LEU A 1 71 ? -0.837 -15.302 -3.665 1.00 89.75 71 LEU A O 1
ATOM 555 N N . LEU A 1 72 ? -2.210 -15.129 -1.889 1.00 87.94 72 LEU A N 1
ATOM 556 C CA . LEU A 1 72 ? -2.017 -13.695 -1.703 1.00 87.94 72 LEU A CA 1
ATOM 557 C C . LEU A 1 72 ? -0.557 -13.363 -1.365 1.00 87.94 72 LEU A C 1
ATOM 559 O O . LEU A 1 72 ? -0.003 -12.402 -1.904 1.00 87.94 72 LEU A O 1
ATOM 563 N N . ASP A 1 73 ? 0.075 -14.165 -0.515 1.00 88.88 73 ASP A N 1
ATOM 564 C CA . ASP A 1 73 ? 1.464 -13.981 -0.102 1.00 88.88 73 ASP A CA 1
ATOM 565 C C . ASP A 1 73 ? 2.442 -14.333 -1.223 1.00 88.88 73 ASP A C 1
ATOM 567 O O . ASP A 1 73 ? 3.372 -13.564 -1.477 1.00 88.88 73 ASP A O 1
ATOM 571 N N . ALA A 1 74 ? 2.191 -15.409 -1.976 1.00 92.25 74 ALA A N 1
ATOM 572 C CA . ALA A 1 74 ? 2.965 -15.726 -3.176 1.00 92.25 74 ALA A CA 1
ATOM 573 C C . ALA A 1 74 ? 2.885 -14.596 -4.218 1.00 92.25 74 ALA A C 1
ATOM 575 O O . ALA A 1 74 ? 3.903 -14.185 -4.782 1.00 92.25 74 ALA A O 1
ATOM 576 N N . TRP A 1 75 ? 1.691 -14.036 -4.433 1.00 90.31 75 TRP A N 1
ATOM 577 C CA . TRP A 1 75 ? 1.486 -12.908 -5.341 1.00 90.31 75 TRP A CA 1
ATOM 578 C C . TRP A 1 75 ? 2.216 -11.643 -4.867 1.00 90.31 75 TRP A C 1
ATOM 580 O O . TRP A 1 75 ? 2.921 -10.999 -5.650 1.00 90.31 75 TRP A O 1
ATOM 590 N N . ARG A 1 76 ? 2.116 -11.308 -3.574 1.00 89.31 76 ARG A N 1
ATOM 591 C CA . ARG A 1 76 ? 2.839 -10.175 -2.967 1.00 89.31 76 ARG A CA 1
ATOM 592 C C . ARG A 1 76 ? 4.351 -10.327 -3.096 1.00 89.31 76 ARG A C 1
ATOM 594 O O . ARG A 1 76 ? 5.023 -9.357 -3.453 1.00 89.31 76 ARG A O 1
ATOM 601 N N . LEU A 1 77 ? 4.874 -11.524 -2.836 1.00 91.62 77 LEU A N 1
ATOM 602 C CA . LEU A 1 77 ? 6.296 -11.826 -2.966 1.00 91.62 77 LEU A CA 1
ATOM 603 C C . LEU A 1 77 ? 6.760 -11.677 -4.418 1.00 91.62 77 LEU A C 1
ATOM 605 O O . LEU A 1 77 ? 7.754 -10.999 -4.671 1.00 91.62 77 LEU A O 1
ATOM 609 N N . SER A 1 78 ? 6.014 -12.240 -5.371 1.00 92.06 78 SER A N 1
ATOM 610 C CA . SER A 1 78 ? 6.320 -12.142 -6.802 1.00 92.06 78 SER A CA 1
ATOM 611 C C . SER A 1 78 ? 6.396 -10.685 -7.276 1.00 92.06 78 SER A C 1
ATOM 613 O O . SER A 1 78 ? 7.364 -10.294 -7.932 1.00 92.06 78 SER A O 1
ATOM 615 N N . ILE A 1 79 ? 5.441 -9.843 -6.865 1.00 89.44 79 ILE A N 1
ATOM 616 C CA . ILE A 1 79 ? 5.472 -8.403 -7.163 1.00 89.44 79 ILE A CA 1
ATOM 617 C C . ILE A 1 79 ? 6.682 -7.722 -6.523 1.00 89.44 79 ILE A C 1
ATOM 619 O O . ILE A 1 79 ? 7.313 -6.876 -7.158 1.00 89.44 79 ILE A O 1
ATOM 623 N N . GLY A 1 80 ? 7.003 -8.064 -5.273 1.00 87.62 80 GLY A N 1
ATOM 624 C CA . GLY A 1 80 ? 8.160 -7.517 -4.566 1.00 87.62 80 GLY A CA 1
ATOM 625 C C . GLY A 1 80 ? 9.478 -7.822 -5.281 1.00 87.62 80 GLY A C 1
ATOM 626 O O . GLY A 1 80 ? 10.288 -6.916 -5.476 1.00 87.62 80 GLY A O 1
ATOM 627 N N . ILE A 1 81 ? 9.655 -9.068 -5.729 1.00 92.56 81 ILE A N 1
ATOM 628 C CA . ILE A 1 81 ? 10.825 -9.497 -6.507 1.00 92.56 81 ILE A CA 1
ATOM 629 C C . ILE A 1 81 ? 10.874 -8.746 -7.840 1.00 92.56 81 ILE A C 1
ATOM 631 O O . ILE A 1 81 ? 11.876 -8.105 -8.136 1.00 92.56 81 ILE A O 1
ATOM 635 N N . CYS A 1 82 ? 9.774 -8.732 -8.598 1.00 88.81 82 CYS A N 1
ATOM 636 C CA . CYS A 1 82 ? 9.701 -8.040 -9.887 1.00 88.81 82 CYS A CA 1
ATOM 637 C C . CYS A 1 82 ? 10.087 -6.554 -9.775 1.00 88.81 82 CYS A C 1
ATOM 639 O O . CYS A 1 82 ? 10.876 -6.039 -10.565 1.00 88.81 82 CYS A O 1
ATOM 641 N N . ARG A 1 83 ? 9.602 -5.861 -8.742 1.00 86.56 83 ARG A N 1
ATOM 642 C CA . ARG A 1 83 ? 9.946 -4.451 -8.512 1.00 86.56 83 ARG A CA 1
ATOM 643 C C . ARG A 1 83 ? 11.401 -4.227 -8.141 1.00 86.56 83 ARG A C 1
ATOM 645 O O . ARG A 1 83 ? 11.964 -3.210 -8.530 1.00 86.56 83 ARG A O 1
ATOM 652 N N . ARG A 1 84 ? 12.000 -5.149 -7.388 1.00 88.19 84 ARG A N 1
ATOM 653 C CA . ARG A 1 84 ? 13.423 -5.090 -7.046 1.00 88.19 84 ARG A CA 1
ATOM 654 C C . ARG A 1 84 ? 14.286 -5.207 -8.298 1.00 88.19 84 ARG A C 1
ATOM 656 O O . ARG A 1 84 ? 15.212 -4.420 -8.454 1.00 88.19 84 ARG A O 1
ATOM 663 N N . GLU A 1 85 ? 13.955 -6.143 -9.183 1.00 89.25 85 GLU A N 1
ATOM 664 C CA . GLU A 1 85 ? 14.645 -6.302 -10.467 1.00 89.25 85 GLU A CA 1
ATOM 665 C C . GLU A 1 85 ? 14.537 -5.024 -11.312 1.00 89.25 85 GLU A C 1
ATOM 667 O O . GLU A 1 85 ? 15.545 -4.521 -11.807 1.00 89.25 85 GLU A O 1
ATOM 672 N N . LEU A 1 86 ? 13.339 -4.431 -11.400 1.00 85.75 86 LEU A N 1
ATOM 673 C CA . LEU A 1 86 ? 13.136 -3.165 -12.112 1.00 85.75 86 LEU A CA 1
ATOM 674 C C . LEU A 1 86 ? 13.949 -2.003 -11.511 1.00 85.75 86 LEU A C 1
ATOM 676 O O . LEU A 1 86 ? 14.510 -1.219 -12.273 1.00 85.75 86 LEU A O 1
ATOM 680 N N . ASP A 1 87 ? 14.055 -1.896 -10.181 1.00 84.25 87 ASP A N 1
ATOM 681 C CA . ASP A 1 87 ? 14.871 -0.855 -9.525 1.00 84.25 87 ASP A CA 1
ATOM 682 C C . ASP A 1 87 ? 16.371 -1.037 -9.813 1.00 84.25 87 ASP A C 1
ATOM 684 O O . ASP A 1 87 ? 17.080 -0.064 -10.063 1.00 84.25 87 ASP A O 1
ATOM 688 N N . ILE A 1 88 ? 16.860 -2.284 -9.830 1.00 87.44 88 ILE A N 1
ATOM 689 C CA . ILE A 1 88 ? 18.258 -2.599 -10.167 1.00 87.44 88 ILE A CA 1
ATOM 690 C C . ILE A 1 88 ? 18.560 -2.213 -11.619 1.00 87.44 88 ILE A C 1
ATOM 692 O O . ILE A 1 88 ? 19.583 -1.578 -11.886 1.00 87.44 88 ILE A O 1
ATOM 696 N N . VAL A 1 89 ? 17.672 -2.567 -12.553 1.00 86.19 89 VAL A N 1
ATOM 697 C CA . VAL A 1 89 ? 17.821 -2.215 -13.973 1.00 86.19 89 VAL A CA 1
ATOM 698 C C . VAL A 1 89 ? 17.786 -0.699 -14.162 1.00 86.19 89 VAL A C 1
ATOM 700 O O . VAL A 1 89 ? 18.663 -0.162 -14.837 1.00 86.19 89 VAL A O 1
ATOM 703 N N . ALA A 1 90 ? 16.838 -0.000 -13.531 1.00 82.69 90 ALA A N 1
ATOM 704 C CA . ALA A 1 90 ? 16.733 1.456 -13.616 1.00 82.69 90 ALA A CA 1
ATOM 705 C C . ALA A 1 90 ? 18.016 2.152 -13.129 1.00 82.69 90 ALA A C 1
ATOM 707 O O . ALA A 1 90 ? 18.572 2.981 -13.846 1.00 82.69 90 ALA A O 1
ATOM 708 N N . ARG A 1 91 ? 18.561 1.742 -11.973 1.00 84.62 91 ARG A N 1
ATOM 709 C CA . ARG A 1 91 ? 19.834 2.283 -11.458 1.00 84.62 91 ARG A CA 1
ATOM 710 C C . ARG A 1 91 ? 21.021 2.016 -12.377 1.00 84.62 91 ARG A C 1
ATOM 712 O O . ARG A 1 91 ? 21.946 2.816 -12.409 1.00 84.62 91 ARG A O 1
ATOM 719 N N . ARG A 1 92 ? 21.036 0.887 -13.090 1.00 85.81 92 ARG A N 1
ATOM 720 C CA . ARG A 1 92 ? 22.123 0.560 -14.024 1.00 85.81 92 ARG A CA 1
ATOM 721 C C . ARG A 1 92 ? 22.102 1.460 -15.261 1.00 85.81 92 ARG A C 1
ATOM 723 O O . ARG A 1 92 ? 23.167 1.820 -15.753 1.00 85.81 92 ARG A O 1
ATOM 730 N N . LEU A 1 93 ? 20.909 1.819 -15.734 1.00 83.56 93 LEU A N 1
ATOM 731 C CA . LEU A 1 93 ? 20.722 2.732 -16.862 1.00 83.56 93 LEU A CA 1
ATOM 732 C C . LEU A 1 93 ? 21.061 4.183 -16.498 1.00 83.56 93 LEU A C 1
ATOM 734 O O . LEU A 1 93 ? 21.667 4.858 -17.313 1.00 83.56 93 LEU A O 1
ATOM 738 N N . ASP A 1 94 ? 20.750 4.639 -15.280 1.00 78.88 94 ASP A N 1
ATOM 739 C CA . ASP A 1 94 ? 21.085 6.002 -14.818 1.00 78.88 94 ASP A CA 1
ATOM 740 C C . ASP A 1 94 ? 22.599 6.242 -14.610 1.00 78.88 94 ASP A C 1
ATOM 742 O O . ASP A 1 94 ? 23.032 7.385 -14.469 1.00 78.88 94 ASP A O 1
ATOM 746 N N . VAL A 1 95 ? 23.409 5.179 -14.544 1.00 71.88 95 VAL A N 1
ATOM 747 C CA . VAL A 1 95 ? 24.871 5.243 -14.327 1.00 71.88 95 VA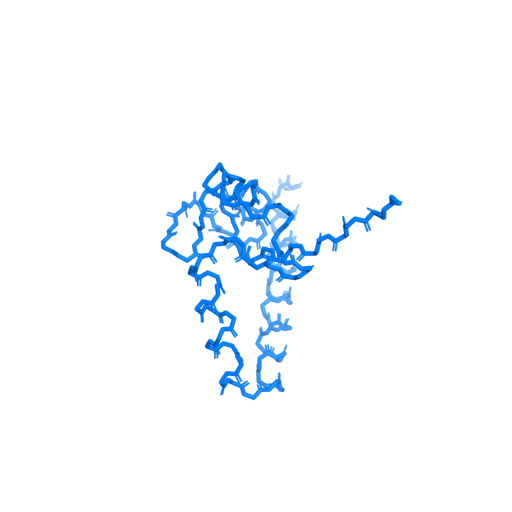L A CA 1
ATOM 748 C C . VAL A 1 95 ? 25.666 5.099 -15.639 1.00 71.88 95 VAL A C 1
ATOM 750 O O . VAL A 1 95 ? 26.882 5.290 -15.628 1.00 71.88 95 VAL A O 1
ATOM 753 N N . SER A 1 96 ? 25.005 4.766 -16.755 1.00 58.03 96 SER A N 1
ATOM 754 C CA . SER A 1 96 ? 25.627 4.581 -18.083 1.00 58.03 96 SER A CA 1
ATOM 755 C C . SER A 1 96 ? 25.452 5.814 -18.964 1.00 58.03 96 SER A C 1
ATOM 757 O O . SER A 1 96 ? 26.381 6.090 -19.752 1.00 58.03 96 SER A O 1
#

pLDDT: mean 81.52, std 8.6, range [43.31, 92.56]

Organism: NCBI:txid586398

Sequence (96 aa):
MGIDVQCQVPLYVATEMTRKVAMIQKPSLFVPSPNAYAAAAVRRIGRQPRCSPYWAHSVQCYLARLVPECLLDAWRLSIGICRRELDIVARRLDVS